Protein AF-A0A1G3Q7P4-F1 (afdb_monomer_lite)

pLDDT: mean 76.07, std 11.75, range [39.09, 89.25]

Foldseek 3Di:
DDDDDPQPAQQVVLVVLVVVLVVLVVVLVVVVVCLVVVVVVVVVVPPPDDVVVNVCSNPVVNVVSVVVNVVSARADPPPRHGQPPDPDQARPPPRHGHHDPPPPPPPD

Radius of gyration: 21.63 Å; chains: 1; bounding box: 56×27×63 Å

Structure (mmCIF, N/CA/C/O backbone):
data_AF-A0A1G3Q7P4-F1
#
_entry.id   AF-A0A1G3Q7P4-F1
#
loop_
_atom_site.group_PDB
_atom_site.id
_atom_site.type_symbol
_atom_site.label_atom_id
_atom_site.label_alt_id
_atom_site.label_comp_id
_atom_site.label_asym_id
_atom_site.label_entity_id
_atom_site.label_seq_id
_atom_site.pdbx_PDB_ins_code
_atom_site.Cartn_x
_atom_site.Cartn_y
_atom_site.Cartn_z
_atom_site.occupancy
_atom_site.B_iso_or_equiv
_atom_site.auth_seq_id
_atom_site.auth_comp_id
_atom_site.auth_asym_id
_atom_site.auth_atom_id
_atom_site.pdbx_PDB_model_num
ATOM 1 N N . MET A 1 1 ? 16.869 -17.241 -34.288 1.00 46.16 1 MET A N 1
ATOM 2 C CA . MET A 1 1 ? 16.566 -16.694 -32.949 1.00 46.16 1 MET A CA 1
ATOM 3 C C . MET A 1 1 ? 17.280 -15.359 -32.829 1.00 46.16 1 MET A C 1
ATOM 5 O O . MET A 1 1 ? 18.463 -15.322 -32.532 1.00 46.16 1 MET A O 1
ATOM 9 N N . SER A 1 2 ? 16.601 -14.283 -33.212 1.00 39.09 2 SER A N 1
ATOM 10 C CA . SER A 1 2 ? 17.118 -12.915 -33.166 1.00 39.09 2 SER A CA 1
ATOM 11 C C . SER A 1 2 ? 16.870 -12.335 -31.775 1.00 39.09 2 SER A C 1
ATOM 13 O O . SER A 1 2 ? 15.718 -12.233 -31.354 1.00 39.09 2 SER A O 1
ATOM 15 N N . TYR A 1 3 ? 17.942 -11.992 -31.063 1.00 46.56 3 TYR A N 1
ATOM 16 C CA . TYR A 1 3 ? 17.854 -11.229 -29.819 1.00 46.56 3 TYR A CA 1
ATOM 17 C C . TYR A 1 3 ? 17.334 -9.809 -30.111 1.00 46.56 3 TYR A C 1
ATOM 19 O O . TYR A 1 3 ? 17.586 -9.281 -31.198 1.00 46.56 3 TYR A O 1
ATOM 27 N N . PRO A 1 4 ? 16.541 -9.230 -29.196 1.00 48.16 4 PRO A N 1
ATOM 28 C CA . PRO A 1 4 ? 15.579 -8.186 -29.521 1.00 48.16 4 PRO A CA 1
ATOM 29 C C . PRO A 1 4 ? 16.215 -6.806 -29.694 1.00 48.16 4 PRO A C 1
ATOM 31 O O . PRO A 1 4 ? 17.230 -6.473 -29.084 1.00 48.16 4 PRO A O 1
ATOM 34 N N . ALA A 1 5 ? 15.550 -5.999 -30.522 1.00 47.31 5 ALA A N 1
ATOM 35 C CA . ALA A 1 5 ? 15.736 -4.560 -30.628 1.00 47.31 5 ALA A CA 1
ATOM 36 C C . ALA A 1 5 ? 15.743 -3.906 -29.237 1.00 47.31 5 ALA A C 1
ATOM 38 O O . ALA A 1 5 ? 14.946 -4.303 -28.388 1.00 47.31 5 ALA A O 1
ATOM 39 N N . GLN A 1 6 ? 16.646 -2.935 -29.044 1.00 50.31 6 GLN A N 1
ATOM 40 C CA . GLN A 1 6 ? 16.784 -2.045 -27.880 1.00 50.31 6 GLN A CA 1
ATOM 41 C C . GLN A 1 6 ? 15.557 -2.069 -26.959 1.00 50.31 6 GLN A C 1
ATOM 43 O O . GLN A 1 6 ? 14.546 -1.413 -27.207 1.00 50.31 6 GLN A O 1
ATOM 48 N N . GLN A 1 7 ? 15.632 -2.893 -25.917 1.00 60.88 7 GLN A N 1
ATOM 49 C CA . GLN A 1 7 ? 14.551 -3.047 -24.958 1.00 60.88 7 GLN A CA 1
ATOM 50 C C . GLN A 1 7 ? 14.591 -1.803 -24.066 1.00 60.88 7 GLN A C 1
ATOM 52 O O . GLN A 1 7 ? 15.437 -1.706 -23.184 1.00 60.88 7 GLN A O 1
ATOM 57 N N . ASN A 1 8 ? 13.747 -0.811 -24.362 1.00 68.88 8 ASN A N 1
ATOM 58 C CA . ASN A 1 8 ? 13.613 0.399 -23.550 1.00 68.88 8 ASN A CA 1
ATOM 59 C C . ASN A 1 8 ? 13.396 -0.003 -22.079 1.00 68.88 8 ASN A C 1
ATOM 61 O O . ASN A 1 8 ? 12.427 -0.704 -21.767 1.00 68.88 8 ASN A O 1
ATOM 65 N N . ASP A 1 9 ? 14.325 0.389 -21.204 1.00 74.56 9 ASP A N 1
ATOM 66 C CA . ASP A 1 9 ? 14.284 0.072 -19.776 1.00 74.56 9 ASP A CA 1
ATOM 67 C C . ASP A 1 9 ? 13.395 1.090 -19.054 1.00 74.56 9 ASP A C 1
ATOM 69 O O . ASP A 1 9 ? 13.736 2.267 -18.949 1.00 74.56 9 ASP A O 1
ATOM 73 N N . PHE A 1 10 ? 12.236 0.636 -18.569 1.00 80.38 10 PHE A N 1
ATOM 74 C CA . PHE A 1 10 ? 11.292 1.452 -17.798 1.00 80.38 10 PHE A CA 1
ATOM 75 C C . PHE A 1 10 ? 11.337 1.130 -16.298 1.00 80.38 10 PHE A C 1
ATOM 77 O O . PHE A 1 10 ? 10.379 1.403 -15.564 1.00 80.38 10 PHE A O 1
ATOM 84 N N . SER A 1 11 ? 12.424 0.515 -15.820 1.00 79.81 11 SER A N 1
ATOM 85 C CA . SER A 1 11 ? 12.542 0.105 -14.422 1.00 79.81 11 SER A CA 1
ATOM 86 C C . SER A 1 11 ? 12.391 1.258 -13.441 1.00 79.81 11 SER A C 1
ATOM 88 O O . SER A 1 11 ? 11.773 1.085 -12.393 1.00 79.81 11 SER A O 1
ATOM 90 N N . ASP A 1 12 ? 12.951 2.421 -13.772 1.00 81.12 12 ASP A N 1
ATOM 91 C CA . ASP A 1 12 ? 13.051 3.545 -12.841 1.00 81.12 12 ASP A CA 1
ATOM 92 C C . ASP A 1 12 ? 11.679 4.202 -12.626 1.00 81.12 12 ASP A C 1
ATOM 94 O O . ASP A 1 12 ? 11.278 4.452 -11.487 1.00 81.12 12 ASP A O 1
ATOM 98 N N . GLU A 1 13 ? 10.896 4.361 -13.698 1.00 82.12 13 GLU A N 1
ATOM 99 C CA . GLU A 1 13 ? 9.514 4.851 -13.628 1.00 82.12 13 GLU A CA 1
ATOM 100 C C . GLU A 1 13 ? 8.609 3.888 -12.848 1.00 82.12 13 GLU A C 1
ATOM 102 O O . GLU A 1 13 ? 7.779 4.306 -12.033 1.00 82.12 13 GLU A O 1
ATOM 107 N N . PHE A 1 14 ? 8.773 2.580 -13.065 1.00 80.44 14 PHE A N 1
ATOM 108 C CA . PHE A 1 14 ? 8.005 1.569 -12.344 1.00 80.44 14 PHE A CA 1
ATOM 109 C C . PHE A 1 14 ? 8.394 1.504 -10.858 1.00 80.44 14 PHE A C 1
ATOM 111 O O . PHE A 1 14 ? 7.523 1.380 -9.993 1.00 80.44 14 PHE A O 1
ATOM 118 N N . GLU A 1 15 ? 9.681 1.641 -10.528 1.00 81.25 15 GLU A N 1
ATOM 119 C CA . GLU A 1 15 ? 10.156 1.701 -9.143 1.00 81.25 15 GLU A CA 1
ATOM 120 C C . GLU A 1 15 ? 9.602 2.931 -8.413 1.00 81.25 15 GLU A C 1
ATOM 122 O O . GLU A 1 15 ? 9.207 2.843 -7.244 1.00 81.25 15 GLU A O 1
ATOM 127 N N . GLU A 1 16 ? 9.499 4.068 -9.100 1.00 82.56 16 GLU A N 1
ATOM 128 C CA . GLU A 1 16 ? 8.907 5.274 -8.535 1.00 82.56 16 GLU A CA 1
ATOM 129 C C . GLU A 1 16 ? 7.413 5.085 -8.221 1.00 82.56 16 GLU A C 1
ATOM 131 O O . GLU A 1 16 ? 6.952 5.436 -7.125 1.00 82.56 16 GLU A O 1
ATOM 136 N N . GLN A 1 17 ? 6.659 4.452 -9.128 1.00 79.38 17 GLN A N 1
ATOM 137 C CA . GLN A 1 17 ? 5.267 4.069 -8.869 1.00 79.38 17 GLN A CA 1
ATOM 138 C C . GLN A 1 17 ? 5.158 3.135 -7.656 1.00 79.38 17 GLN A C 1
ATOM 140 O O . GLN A 1 17 ? 4.294 3.330 -6.793 1.00 79.38 17 GLN A O 1
ATOM 145 N N . LEU A 1 18 ? 6.064 2.161 -7.544 1.00 79.81 18 LEU A N 1
ATOM 146 C CA . LEU A 1 18 ? 6.087 1.195 -6.449 1.00 79.81 18 LEU A CA 1
ATOM 147 C C . LEU A 1 18 ? 6.392 1.865 -5.098 1.00 79.81 18 LEU A C 1
ATOM 149 O O . LEU A 1 18 ? 5.717 1.586 -4.103 1.00 79.81 18 LEU A O 1
ATOM 153 N N . LYS A 1 19 ? 7.341 2.810 -5.058 1.00 82.38 19 LYS A N 1
ATOM 154 C CA . LYS A 1 19 ? 7.643 3.623 -3.865 1.00 82.38 19 LYS A CA 1
ATOM 155 C C . LYS A 1 19 ? 6.430 4.437 -3.419 1.00 82.38 19 LYS A C 1
ATOM 157 O O . LYS A 1 19 ? 6.110 4.448 -2.228 1.00 82.38 19 LYS A O 1
ATOM 162 N N . ARG A 1 20 ? 5.720 5.085 -4.351 1.00 81.31 20 ARG A N 1
ATOM 163 C CA . ARG A 1 20 ? 4.482 5.825 -4.036 1.00 81.31 20 ARG A CA 1
ATOM 164 C C . ARG A 1 20 ? 3.406 4.892 -3.480 1.00 81.31 20 ARG A C 1
ATOM 166 O O . ARG A 1 20 ? 2.744 5.245 -2.508 1.00 81.31 20 ARG A O 1
ATOM 173 N N . PHE A 1 21 ? 3.259 3.698 -4.049 1.00 81.12 21 PHE A N 1
ATOM 174 C CA . PHE A 1 21 ? 2.289 2.714 -3.573 1.00 81.12 21 PHE A CA 1
ATOM 175 C C . PHE A 1 21 ? 2.618 2.196 -2.165 1.00 81.12 21 PHE A C 1
ATOM 177 O O . PHE A 1 21 ? 1.728 2.107 -1.319 1.00 81.12 21 PHE A O 1
ATOM 184 N N . ASN A 1 22 ? 3.894 1.944 -1.865 1.00 81.50 22 ASN A N 1
ATOM 185 C CA . ASN A 1 22 ? 4.326 1.543 -0.525 1.00 81.50 22 ASN A CA 1
ATOM 186 C C . ASN A 1 22 ? 4.085 2.638 0.523 1.00 81.50 22 ASN A C 1
ATOM 188 O O . ASN A 1 22 ? 3.612 2.327 1.614 1.00 81.50 22 ASN A O 1
ATOM 192 N N . LYS A 1 23 ? 4.321 3.916 0.194 1.00 84.00 23 LYS A N 1
ATOM 193 C CA . LYS A 1 23 ? 3.977 5.035 1.095 1.00 84.00 23 LYS A CA 1
ATOM 194 C C . LYS A 1 23 ? 2.484 5.055 1.432 1.00 84.00 23 LYS A C 1
ATOM 196 O O . LYS A 1 23 ? 2.120 5.255 2.586 1.00 84.00 23 LYS A O 1
ATOM 201 N N . ILE A 1 24 ? 1.629 4.795 0.443 1.00 84.88 24 ILE A N 1
ATOM 202 C CA . ILE A 1 24 ? 0.173 4.734 0.640 1.00 84.88 24 ILE A CA 1
ATOM 203 C C . ILE A 1 24 ? -0.209 3.545 1.522 1.00 84.88 24 ILE A C 1
ATOM 20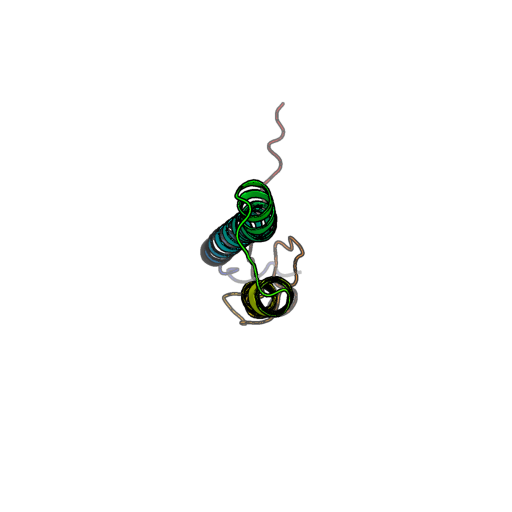5 O O . ILE A 1 24 ? -1.012 3.709 2.433 1.00 84.88 24 ILE A O 1
ATOM 209 N N . LYS A 1 25 ? 0.398 2.371 1.317 1.00 81.56 25 LYS A N 1
ATOM 210 C CA . LYS A 1 25 ? 0.185 1.210 2.195 1.00 81.56 25 LYS A CA 1
ATOM 211 C C . LYS A 1 25 ? 0.543 1.508 3.650 1.00 81.56 25 LYS A C 1
ATOM 213 O O . LYS A 1 25 ? -0.241 1.178 4.532 1.00 81.56 25 LYS A O 1
ATOM 218 N N . ILE A 1 26 ? 1.690 2.146 3.895 1.00 86.50 26 ILE A N 1
ATOM 219 C CA . ILE A 1 26 ? 2.118 2.529 5.250 1.00 86.50 26 ILE A CA 1
ATOM 220 C C . ILE A 1 26 ? 1.120 3.513 5.863 1.00 86.50 26 ILE A C 1
ATOM 222 O O . ILE A 1 26 ? 0.692 3.317 6.997 1.00 86.50 26 ILE A O 1
ATOM 226 N N . PHE A 1 27 ? 0.701 4.529 5.104 1.00 86.75 27 PHE A N 1
ATOM 227 C CA . PHE A 1 27 ? -0.298 5.490 5.567 1.00 86.75 27 PHE A CA 1
ATOM 228 C C . PHE A 1 27 ? -1.605 4.798 5.972 1.00 86.75 27 PHE A C 1
ATOM 230 O O . PHE A 1 27 ? -2.156 5.091 7.026 1.00 86.75 27 PHE A O 1
ATOM 237 N N . ILE A 1 28 ? -2.066 3.831 5.178 1.00 85.19 28 ILE A N 1
ATOM 238 C CA . ILE A 1 28 ? -3.291 3.077 5.468 1.00 85.19 28 ILE A CA 1
ATOM 239 C C . ILE A 1 28 ? -3.125 2.169 6.688 1.00 85.19 28 ILE A C 1
ATOM 241 O O . ILE A 1 28 ? -4.055 2.058 7.480 1.00 85.19 28 ILE A O 1
ATOM 245 N N . ALA A 1 29 ? -1.954 1.560 6.881 1.00 86.62 29 ALA A N 1
ATOM 246 C CA . ALA A 1 29 ? -1.677 0.769 8.078 1.00 86.62 29 ALA A CA 1
ATOM 247 C C . ALA A 1 29 ? -1.746 1.626 9.354 1.00 86.62 29 ALA A C 1
ATOM 249 O O . ALA A 1 29 ? -2.430 1.251 10.301 1.00 86.62 29 ALA A O 1
ATOM 250 N N . ILE A 1 30 ? -1.112 2.806 9.353 1.00 89.25 30 ILE A N 1
ATOM 251 C CA . ILE A 1 30 ? -1.183 3.767 10.470 1.00 89.25 30 ILE A CA 1
ATOM 252 C C . ILE A 1 30 ? -2.631 4.203 10.712 1.00 89.25 30 ILE A C 1
ATOM 254 O O . ILE A 1 30 ? -3.092 4.282 11.847 1.00 89.25 30 ILE A O 1
ATOM 258 N N . TRP A 1 31 ? -3.361 4.460 9.634 1.00 86.25 31 TRP A N 1
ATOM 259 C CA . TRP A 1 31 ? -4.744 4.899 9.693 1.00 86.25 31 TRP A CA 1
ATOM 260 C C . TRP A 1 31 ? -5.678 3.827 10.286 1.00 86.25 31 TRP A C 1
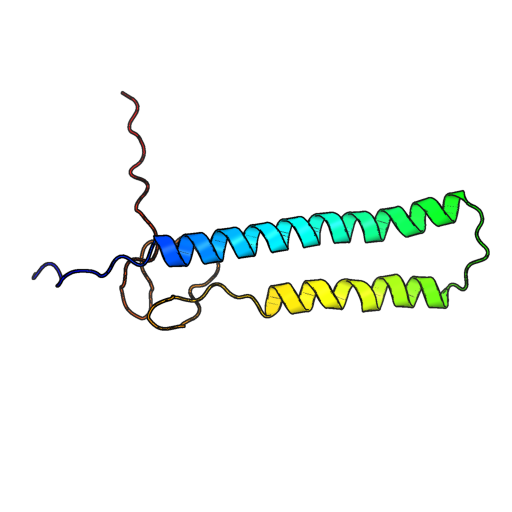ATOM 262 O O . TRP A 1 31 ? -6.553 4.155 11.083 1.00 86.25 31 TRP A O 1
ATOM 272 N N . LEU A 1 32 ? -5.463 2.543 9.970 1.00 84.62 32 LEU A N 1
ATOM 273 C CA . LEU A 1 32 ? -6.208 1.428 10.571 1.00 84.62 32 LEU A CA 1
ATOM 274 C C . LEU A 1 32 ? -5.936 1.291 12.072 1.00 84.62 32 LEU A C 1
ATOM 276 O O . LEU A 1 32 ? -6.864 1.019 12.828 1.00 84.62 32 LEU A O 1
ATOM 280 N N . ILE A 1 33 ? -4.690 1.510 12.502 1.00 87.81 33 ILE A N 1
ATOM 281 C CA . ILE A 1 33 ? -4.326 1.514 13.926 1.00 87.81 33 ILE A CA 1
ATOM 282 C C . ILE A 1 33 ? -5.065 2.646 14.648 1.00 87.81 33 ILE A C 1
ATOM 284 O O . ILE A 1 33 ? -5.748 2.401 15.638 1.00 87.81 33 ILE A O 1
ATOM 288 N N . ALA A 1 34 ? -5.030 3.864 14.095 1.00 86.19 34 ALA A N 1
ATOM 289 C CA . ALA A 1 34 ? -5.739 5.009 14.667 1.00 86.19 34 ALA A CA 1
ATOM 290 C C . ALA A 1 34 ? -7.255 4.770 14.781 1.00 86.19 34 ALA A C 1
ATOM 292 O O . ALA A 1 34 ? -7.880 5.203 15.748 1.00 86.19 34 ALA A O 1
ATOM 293 N N . LEU A 1 35 ? -7.847 4.054 1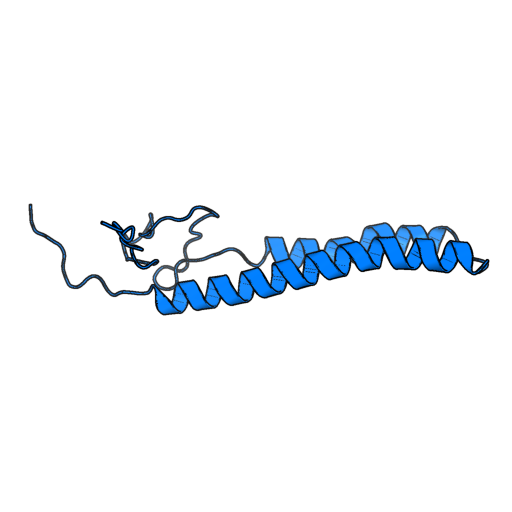3.820 1.00 85.38 35 LEU A N 1
ATOM 294 C CA . LEU A 1 35 ? -9.272 3.728 13.837 1.00 85.38 35 LEU A CA 1
ATOM 295 C C . LEU A 1 35 ? -9.661 2.800 15.004 1.00 85.38 35 LEU A C 1
ATOM 297 O O . LEU A 1 35 ? -10.803 2.853 15.453 1.00 85.38 35 LEU A O 1
ATOM 301 N N . ILE A 1 36 ? -8.727 1.997 15.518 1.00 85.00 36 ILE A N 1
ATOM 302 C CA . ILE A 1 36 ? -8.922 1.147 16.703 1.00 85.00 36 ILE A CA 1
ATOM 303 C C . ILE A 1 36 ? -8.589 1.924 17.984 1.00 85.00 36 ILE A C 1
ATOM 305 O O . ILE A 1 36 ? -9.359 1.885 18.945 1.00 85.00 36 ILE A O 1
ATOM 309 N N . ASP A 1 37 ? -7.484 2.670 17.992 1.00 85.69 37 ASP A N 1
ATOM 310 C CA . ASP A 1 37 ? -6.993 3.352 19.193 1.00 85.69 37 ASP A CA 1
ATOM 311 C C . ASP A 1 37 ? -7.908 4.497 19.649 1.00 85.69 37 ASP A C 1
ATOM 313 O O . ASP A 1 37 ? -8.144 4.655 20.846 1.00 85.69 37 ASP A O 1
ATOM 317 N N . ILE A 1 38 ? -8.472 5.282 18.723 1.00 84.12 38 ILE A N 1
ATOM 318 C CA . ILE A 1 38 ? -9.377 6.401 19.047 1.00 84.12 38 ILE A CA 1
ATOM 319 C C . ILE A 1 38 ? -10.591 5.944 19.884 1.00 84.12 38 ILE A C 1
ATOM 321 O O . ILE A 1 38 ? -10.836 6.519 20.947 1.00 84.12 38 ILE A O 1
ATOM 325 N N . PRO A 1 39 ? -11.377 4.938 19.463 1.00 80.12 39 PRO A N 1
ATOM 326 C CA . PRO A 1 39 ? -12.534 4.490 20.231 1.00 80.12 39 PRO A CA 1
ATOM 327 C C . PRO A 1 39 ? -12.153 3.855 21.569 1.00 80.12 39 PRO A C 1
ATOM 329 O O . PRO A 1 39 ? -12.877 4.084 22.538 1.00 80.12 39 PRO A O 1
ATOM 332 N N . VAL A 1 40 ? -11.017 3.152 21.650 1.00 84.50 40 VAL A N 1
ATOM 333 C CA . VAL A 1 40 ? -10.472 2.639 22.919 1.00 84.50 40 VAL A CA 1
ATOM 334 C C . VAL A 1 40 ? -10.146 3.793 23.868 1.00 84.50 40 VAL A C 1
ATOM 336 O O . VAL A 1 40 ? -10.607 3.801 25.006 1.00 84.50 40 VAL A O 1
ATOM 339 N N . LEU A 1 41 ? -9.426 4.814 23.397 1.00 86.19 41 LEU A N 1
ATOM 340 C CA . LEU A 1 41 ? -9.062 5.978 24.205 1.00 86.19 41 LEU A CA 1
ATOM 341 C C . LEU A 1 41 ? -10.299 6.725 24.710 1.00 86.19 41 LEU A C 1
ATOM 343 O O . LEU A 1 41 ? -10.381 7.111 25.870 1.00 86.19 41 LEU A O 1
ATOM 347 N N . MET A 1 42 ? -11.292 6.900 23.842 1.00 83.19 42 MET A N 1
ATOM 348 C CA . MET A 1 42 ? -12.527 7.565 24.225 1.00 83.19 42 MET A CA 1
ATOM 349 C C . MET A 1 42 ? -13.403 6.725 25.172 1.00 83.19 42 MET A C 1
ATOM 351 O O . MET A 1 42 ? -14.185 7.316 25.908 1.00 83.19 42 MET A O 1
ATOM 355 N N . TYR A 1 43 ? -13.308 5.388 25.143 1.00 81.94 43 TYR A N 1
ATOM 356 C CA . TYR A 1 43 ? -13.949 4.519 26.138 1.00 81.94 43 TYR A CA 1
ATOM 357 C C . TYR A 1 43 ? -13.338 4.741 27.527 1.00 81.94 43 TYR A C 1
ATOM 359 O O . TYR A 1 43 ? -14.066 4.885 28.499 1.00 81.94 43 TYR A O 1
ATOM 367 N N . PHE A 1 44 ? -12.010 4.872 27.616 1.00 84.56 44 PHE A N 1
ATOM 368 C CA . PH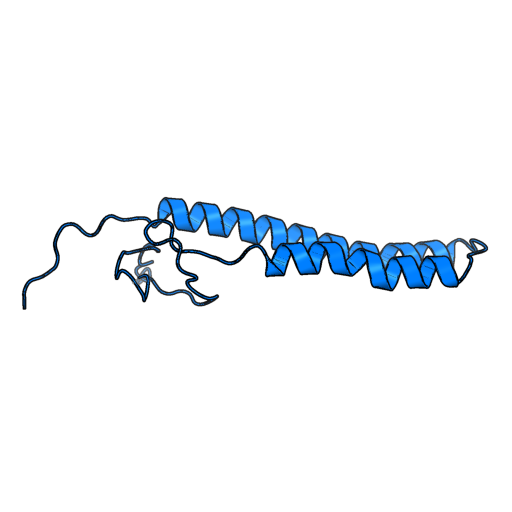E A 1 44 ? -11.326 5.180 28.879 1.00 84.56 44 PHE A CA 1
ATOM 369 C C . PHE A 1 44 ? -11.629 6.578 29.440 1.00 84.56 44 PHE A C 1
ATOM 371 O O . PHE A 1 44 ? -11.442 6.799 30.632 1.00 84.56 44 PHE A O 1
ATOM 378 N N . LEU A 1 45 ? -12.062 7.521 28.600 1.00 85.38 45 LEU A N 1
ATOM 379 C CA . LEU A 1 45 ? -12.346 8.906 28.992 1.00 85.38 45 LEU A CA 1
ATOM 380 C C . LEU A 1 45 ? -13.816 9.157 29.376 1.00 85.38 45 LEU A C 1
ATOM 382 O O . LEU A 1 45 ? -14.176 10.313 29.577 1.00 85.38 45 LEU A O 1
ATOM 386 N N . ASP A 1 46 ? -14.651 8.113 29.451 1.00 76.19 46 ASP A N 1
ATOM 387 C CA . ASP A 1 46 ? -16.075 8.195 29.836 1.00 76.19 46 ASP A CA 1
ATOM 388 C C . ASP A 1 46 ? -16.873 9.251 29.043 1.00 76.19 46 ASP A C 1
ATOM 390 O O . ASP A 1 46 ? -17.777 9.928 29.534 1.00 76.19 46 ASP A O 1
ATOM 394 N N . PHE A 1 47 ? -16.528 9.415 27.764 1.00 74.19 47 PHE A N 1
ATOM 395 C CA . PHE A 1 47 ? -17.267 10.302 26.876 1.00 74.19 47 PHE A CA 1
ATOM 396 C C . PHE A 1 47 ? -18.652 9.706 26.597 1.00 74.19 47 PHE A C 1
ATOM 398 O O . PHE A 1 47 ? -18.745 8.676 25.923 1.00 74.19 47 PHE A O 1
ATOM 405 N N . GLU A 1 48 ? -19.717 10.384 27.040 1.00 70.94 48 GLU A N 1
ATOM 406 C CA . GLU A 1 48 ? -21.096 10.093 26.632 1.00 70.94 48 GLU A CA 1
ATOM 407 C C . GLU A 1 48 ? -21.179 10.132 25.105 1.00 70.94 48 GLU A C 1
ATOM 409 O O . GLU A 1 48 ? -21.147 11.191 24.471 1.00 70.94 48 GLU A O 1
ATOM 414 N N . LYS A 1 49 ? -21.216 8.952 24.489 1.00 66.88 49 LYS A N 1
ATOM 415 C CA . LYS A 1 49 ? -21.177 8.829 23.040 1.00 66.88 49 LYS A CA 1
ATOM 416 C C . LYS A 1 49 ? -22.425 8.182 22.503 1.00 66.88 49 LYS A C 1
ATOM 418 O O . LYS A 1 49 ? -22.841 7.111 22.920 1.00 66.88 49 LYS A O 1
ATOM 423 N N . ASN A 1 50 ? -22.957 8.845 21.487 1.00 77.69 50 ASN A N 1
ATOM 424 C CA . ASN A 1 50 ? -24.051 8.352 20.683 1.00 77.69 50 ASN A CA 1
ATOM 425 C C . ASN A 1 50 ? -23.547 7.139 19.881 1.00 77.69 50 ASN A C 1
ATOM 427 O O . ASN A 1 50 ? -22.681 7.290 19.015 1.00 77.69 50 ASN A O 1
ATOM 431 N N . GLU A 1 51 ? -24.052 5.940 20.174 1.00 74.62 51 GLU A N 1
ATOM 432 C CA . GLU A 1 51 ? -23.601 4.674 19.565 1.00 74.62 51 GLU A CA 1
ATOM 433 C C . GLU A 1 51 ? -23.638 4.717 18.027 1.00 74.62 51 GLU A C 1
ATOM 435 O O . GLU A 1 51 ? -22.767 4.174 17.345 1.00 74.62 51 GLU A O 1
ATOM 440 N N . ILE A 1 52 ? -24.587 5.476 17.473 1.00 77.75 52 ILE A N 1
ATOM 441 C CA . ILE A 1 52 ? -24.745 5.714 16.034 1.00 77.75 52 ILE A CA 1
ATOM 442 C C . ILE A 1 52 ? -23.502 6.389 15.430 1.00 77.75 52 ILE A C 1
ATOM 444 O O . ILE A 1 52 ? -23.077 6.030 14.331 1.00 77.75 52 ILE A O 1
ATOM 448 N N . PHE A 1 53 ? -22.881 7.336 16.141 1.00 79.38 53 PHE A N 1
ATOM 449 C CA . PHE A 1 53 ? -21.683 8.032 15.661 1.00 79.38 53 PHE A CA 1
ATOM 450 C C . PHE A 1 53 ? -20.479 7.089 15.582 1.00 79.38 53 PHE A C 1
ATOM 452 O O . PHE A 1 53 ? -19.716 7.145 14.620 1.00 79.38 53 PHE A O 1
ATOM 459 N N . LEU A 1 54 ? -20.338 6.178 16.552 1.00 77.81 54 LEU A N 1
ATOM 460 C CA . LEU A 1 54 ? -19.294 5.152 16.536 1.00 77.81 54 LEU A CA 1
ATOM 461 C C . LEU A 1 54 ? -19.479 4.182 15.366 1.00 77.81 54 LEU A C 1
ATOM 463 O O . LEU A 1 54 ? -18.511 3.896 14.669 1.00 77.81 54 LEU A O 1
ATOM 467 N N . ILE A 1 55 ? -20.709 3.737 15.097 1.00 78.62 55 ILE A N 1
ATOM 468 C CA . ILE A 1 55 ? -21.004 2.848 13.962 1.00 78.62 55 ILE A CA 1
ATOM 469 C C . ILE A 1 55 ? -20.680 3.538 12.631 1.00 78.62 55 ILE A C 1
ATOM 471 O O . ILE A 1 55 ? -20.003 2.960 11.782 1.00 78.62 55 ILE A O 1
ATOM 475 N N . VAL A 1 56 ? -21.103 4.793 12.452 1.00 79.19 56 VAL A N 1
ATOM 476 C CA . VAL A 1 56 ? -20.777 5.585 11.254 1.00 79.19 56 VAL A CA 1
ATOM 477 C C . VAL A 1 56 ? -19.263 5.731 11.090 1.00 79.19 56 VAL A C 1
ATOM 479 O O . VAL A 1 56 ? -18.742 5.527 9.990 1.00 79.19 56 VAL A O 1
ATOM 482 N N . LEU A 1 57 ? -18.548 6.015 12.180 1.00 81.00 57 LEU A N 1
ATOM 483 C CA . LEU A 1 57 ? -17.095 6.147 12.175 1.00 81.00 57 LEU A CA 1
ATOM 484 C C . LEU A 1 57 ? -16.402 4.819 11.840 1.00 81.00 57 LEU A C 1
ATOM 486 O O . LEU A 1 57 ? -15.442 4.813 11.085 1.00 81.00 57 LEU A O 1
ATOM 490 N N . PHE A 1 58 ? -16.903 3.680 12.308 1.00 79.31 58 PHE A N 1
ATOM 491 C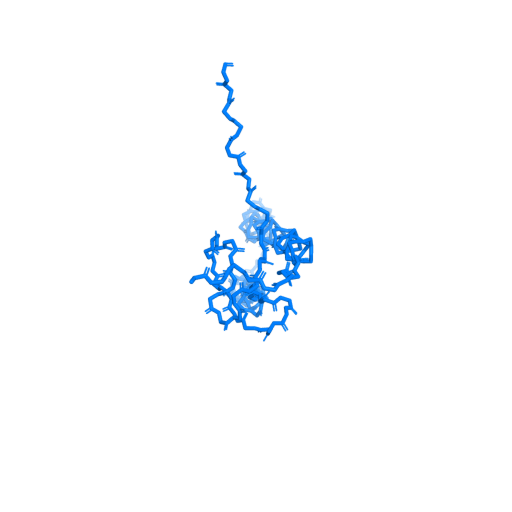 CA . PHE A 1 58 ? -16.306 2.376 12.007 1.00 79.31 58 PHE A CA 1
ATOM 492 C C . PHE A 1 58 ? -16.666 1.809 10.636 1.00 79.31 58 PHE A C 1
ATOM 494 O O . PHE A 1 58 ? -15.913 0.995 10.114 1.00 79.31 58 PHE A O 1
ATOM 501 N N . VAL A 1 59 ? -17.797 2.197 10.046 1.00 80.12 59 VAL A N 1
ATOM 502 C CA . VAL A 1 59 ? -18.247 1.638 8.762 1.00 80.12 59 VAL A CA 1
ATOM 503 C C . VAL A 1 59 ? -17.839 2.525 7.594 1.00 80.12 59 VAL A C 1
ATOM 505 O O . VAL A 1 59 ? -17.294 2.027 6.616 1.00 80.12 59 VAL A O 1
ATOM 508 N N . ILE A 1 60 ? -18.069 3.838 7.676 1.00 80.75 60 ILE A N 1
ATOM 509 C CA . ILE A 1 60 ? -17.873 4.741 6.530 1.00 80.75 60 ILE A CA 1
ATOM 510 C C . ILE A 1 60 ? -16.406 5.133 6.369 1.00 80.75 60 ILE A C 1
ATOM 512 O O . ILE A 1 60 ? -15.873 5.158 5.259 1.00 80.75 60 ILE A O 1
ATOM 516 N N . VAL A 1 61 ? -15.732 5.417 7.478 1.00 82.69 61 VAL A N 1
ATOM 517 C CA . VAL A 1 61 ? -14.362 5.932 7.482 1.00 82.69 61 VAL A CA 1
ATOM 518 C C . VAL A 1 61 ? -13.391 4.925 6.835 1.00 82.69 61 VAL A C 1
ATOM 520 O O . VAL A 1 61 ? -12.601 5.371 6.000 1.00 82.69 61 VAL A O 1
ATOM 523 N N . PRO A 1 62 ? -13.447 3.588 7.073 1.00 81.88 62 PRO A N 1
ATOM 524 C CA . PRO A 1 62 ? -12.506 2.651 6.440 1.00 81.88 62 PRO A CA 1
ATOM 525 C C . PRO A 1 62 ? -12.762 2.395 4.959 1.00 81.88 62 PRO A C 1
ATOM 527 O O . PRO A 1 62 ? -11.864 1.907 4.271 1.00 81.88 62 PRO A O 1
ATOM 530 N N . ILE A 1 63 ? -13.927 2.769 4.426 1.00 84.19 63 ILE A N 1
ATOM 531 C CA . ILE A 1 63 ? -14.215 2.623 2.994 1.00 84.19 63 ILE A CA 1
ATOM 532 C C . ILE A 1 63 ? -13.284 3.517 2.166 1.00 84.19 63 ILE A C 1
ATOM 534 O O . ILE A 1 63 ? -12.793 3.093 1.121 1.00 84.19 63 ILE A O 1
ATOM 538 N N . VAL A 1 64 ? -12.971 4.725 2.644 1.00 81.75 64 VAL A N 1
ATOM 539 C CA . VAL A 1 64 ? -12.137 5.700 1.921 1.00 81.75 64 VAL A CA 1
ATOM 540 C C . VAL A 1 64 ? -10.737 5.157 1.577 1.00 81.75 64 VAL A C 1
ATOM 542 O O . VAL A 1 64 ? -10.390 5.134 0.390 1.00 81.75 64 VAL A O 1
ATOM 545 N N . PRO A 1 65 ? -9.915 4.675 2.533 1.00 80.88 65 PRO A N 1
ATOM 546 C CA . PRO A 1 65 ? -8.611 4.097 2.205 1.00 80.88 65 PRO A CA 1
ATOM 547 C C . PRO A 1 65 ? -8.725 2.818 1.366 1.00 80.88 65 PRO A C 1
ATOM 549 O O . PRO A 1 65 ? -7.868 2.570 0.513 1.00 80.88 65 PRO A O 1
ATOM 552 N N . PHE A 1 66 ? -9.795 2.036 1.544 1.00 81.69 66 PHE A N 1
ATOM 553 C CA . PHE A 1 66 ? -10.041 0.830 0.753 1.00 81.69 66 PHE A CA 1
ATOM 554 C C . PHE A 1 66 ? -10.256 1.154 -0.731 1.00 81.69 66 PHE A C 1
ATOM 556 O O . PHE A 1 66 ? -9.633 0.543 -1.602 1.00 81.69 66 PHE A O 1
ATOM 563 N N . VAL A 1 67 ? -11.070 2.170 -1.029 1.00 81.69 67 VAL A N 1
ATOM 564 C CA . VAL A 1 67 ? -11.310 2.645 -2.401 1.00 81.69 67 VAL A CA 1
ATOM 565 C C . VAL A 1 67 ? -10.015 3.163 -3.032 1.00 81.69 67 VAL A C 1
ATOM 567 O O . VAL A 1 67 ? -9.719 2.840 -4.184 1.00 81.69 67 VAL A O 1
ATOM 570 N N . ILE A 1 68 ? -9.195 3.906 -2.281 1.00 80.69 68 ILE A N 1
ATOM 571 C CA . ILE A 1 68 ? -7.908 4.423 -2.774 1.00 80.69 68 ILE A CA 1
ATOM 572 C C . ILE A 1 68 ? -6.950 3.278 -3.142 1.00 80.69 68 ILE A C 1
ATOM 574 O O . ILE A 1 68 ? -6.298 3.345 -4.190 1.00 80.69 68 ILE A O 1
ATOM 578 N N . LEU A 1 69 ? -6.885 2.215 -2.332 1.00 77.56 69 LEU A N 1
ATOM 579 C CA . LEU A 1 69 ? -6.087 1.021 -2.644 1.00 77.56 69 LEU A CA 1
ATOM 580 C C . LEU A 1 69 ? -6.588 0.296 -3.891 1.00 77.56 69 LEU A C 1
ATOM 582 O O . LEU A 1 69 ? -5.778 -0.113 -4.721 1.00 77.56 69 LEU A O 1
ATOM 586 N N . PHE A 1 70 ? -7.906 0.159 -4.042 1.00 73.06 70 PHE A N 1
ATOM 587 C CA . PHE A 1 70 ? -8.502 -0.519 -5.194 1.00 73.06 70 PHE A CA 1
ATOM 588 C C . PHE A 1 70 ? -8.310 0.247 -6.507 1.00 73.06 70 PHE A C 1
ATOM 590 O O . PHE A 1 70 ? -8.125 -0.369 -7.562 1.00 73.06 70 PHE A O 1
ATOM 597 N N . MET A 1 71 ? -8.326 1.579 -6.446 1.00 75.19 71 MET A N 1
ATOM 598 C CA . MET A 1 71 ? -8.121 2.455 -7.602 1.00 75.19 71 MET A CA 1
ATOM 599 C C . MET A 1 71 ? -6.650 2.490 -8.039 1.00 75.19 71 MET A C 1
ATOM 601 O O . MET A 1 71 ? -6.356 2.491 -9.239 1.00 75.19 71 MET A O 1
ATOM 605 N N . LYS A 1 72 ? -5.705 2.480 -7.090 1.00 72.31 72 LYS A N 1
ATOM 606 C CA . LYS A 1 72 ? -4.265 2.523 -7.384 1.00 72.31 72 LYS A CA 1
ATOM 607 C C . LYS A 1 72 ? -3.699 1.134 -7.646 1.00 72.31 72 LYS A C 1
ATOM 609 O O . LYS A 1 72 ? -3.038 0.528 -6.813 1.00 72.31 72 LYS A O 1
ATOM 614 N N . LYS A 1 73 ? -3.931 0.652 -8.861 1.00 76.56 73 LYS A N 1
ATOM 615 C CA . LYS A 1 73 ? -3.314 -0.568 -9.385 1.00 76.56 73 LYS A CA 1
ATOM 616 C C . LYS A 1 73 ? -1.967 -0.261 -10.049 1.00 76.56 73 LYS A C 1
ATOM 618 O O . LYS A 1 73 ? -1.849 0.750 -10.735 1.00 76.56 73 LYS A O 1
ATOM 623 N N . LEU A 1 74 ? -0.978 -1.145 -9.886 1.00 78.06 74 LEU A N 1
ATOM 624 C CA . LEU A 1 74 ? 0.301 -1.072 -10.605 1.00 78.06 74 LEU A CA 1
ATOM 625 C C . LEU A 1 74 ? 0.064 -1.293 -12.105 1.00 78.06 74 LEU A C 1
ATOM 627 O O . LEU A 1 74 ? -0.496 -2.317 -12.513 1.00 78.06 74 LEU A O 1
ATOM 631 N N . ARG A 1 75 ? 0.468 -0.323 -12.925 1.00 82.75 75 ARG A N 1
ATOM 632 C CA . ARG A 1 75 ? 0.308 -0.355 -14.383 1.00 82.75 75 ARG A CA 1
ATOM 633 C C . ARG A 1 75 ? 1.665 -0.256 -15.060 1.00 82.75 75 ARG A C 1
ATOM 635 O O . ARG A 1 75 ? 2.605 0.307 -14.510 1.00 82.75 75 ARG A O 1
ATOM 642 N N . CYS A 1 76 ? 1.768 -0.825 -16.253 1.00 83.12 76 CYS A N 1
ATOM 643 C CA . CYS A 1 76 ? 2.971 -0.705 -17.059 1.00 83.12 76 CYS A CA 1
ATOM 644 C C . CYS A 1 76 ? 3.099 0.749 -17.545 1.00 83.12 76 CYS A C 1
ATOM 646 O O . CYS A 1 76 ? 2.137 1.250 -18.125 1.00 83.12 76 CYS A O 1
ATOM 648 N N . PRO A 1 77 ? 4.243 1.426 -17.359 1.00 81.94 77 PRO A N 1
ATOM 649 C CA . PRO A 1 77 ? 4.421 2.806 -17.819 1.00 81.94 77 PRO A CA 1
ATOM 650 C C . PRO A 1 77 ? 4.306 2.949 -19.344 1.00 81.94 77 PRO A C 1
ATOM 652 O O . PRO A 1 77 ? 3.795 3.950 -19.829 1.00 81.94 77 PRO A O 1
ATOM 655 N N . HIS A 1 78 ? 4.691 1.915 -20.098 1.00 83.69 78 HIS A N 1
ATOM 656 C CA . HIS A 1 78 ? 4.669 1.937 -21.560 1.00 83.69 78 HIS A CA 1
ATOM 657 C C . HIS A 1 78 ? 3.275 1.681 -22.157 1.00 83.69 78 HIS A C 1
ATOM 659 O O . HIS A 1 78 ? 2.788 2.453 -22.975 1.00 83.69 78 HIS A O 1
ATOM 665 N N . CYS A 1 79 ? 2.612 0.586 -21.766 1.00 85.19 79 CYS A N 1
ATOM 666 C CA . CYS A 1 79 ? 1.324 0.183 -22.356 1.00 85.19 79 CYS A CA 1
ATOM 667 C C . CYS A 1 79 ? 0.101 0.500 -21.481 1.00 85.19 79 CYS A C 1
ATOM 669 O O . CYS A 1 79 ? -1.027 0.229 -21.884 1.00 85.19 79 CYS A O 1
ATOM 671 N N . ASN A 1 80 ? 0.301 1.040 -20.274 1.00 84.44 80 ASN A N 1
ATOM 672 C CA . ASN A 1 80 ? -0.739 1.341 -19.281 1.00 84.44 80 ASN A CA 1
ATOM 673 C C . ASN A 1 80 ? -1.612 0.134 -18.865 1.00 84.44 80 ASN A C 1
ATOM 675 O O . ASN A 1 80 ? -2.618 0.287 -18.169 1.00 84.44 80 ASN A O 1
ATOM 679 N N . THR A 1 81 ? -1.229 -1.085 -19.252 1.00 85.56 81 THR A N 1
ATOM 680 C CA . THR A 1 81 ? -1.914 -2.320 -18.866 1.00 85.56 81 THR A CA 1
ATOM 681 C C . THR A 1 81 ? -1.614 -2.666 -17.409 1.00 85.56 81 THR A C 1
ATOM 683 O O . THR A 1 81 ? -0.511 -2.436 -16.908 1.00 85.56 81 THR A O 1
ATOM 686 N N . TYR A 1 82 ? -2.599 -3.237 -16.715 1.00 83.31 82 TYR A N 1
ATOM 687 C CA . TYR A 1 82 ? -2.431 -3.746 -15.355 1.00 83.31 82 TYR A CA 1
ATOM 688 C C . TYR A 1 82 ? -1.427 -4.905 -15.325 1.00 83.31 82 TYR A C 1
ATOM 690 O O . TYR A 1 82 ? -1.586 -5.874 -16.062 1.00 83.31 82 TYR A O 1
ATOM 698 N N . VAL A 1 83 ? -0.414 -4.813 -14.459 1.00 78.44 83 VAL A N 1
ATOM 699 C CA . VAL A 1 83 ? 0.681 -5.804 -14.398 1.00 78.44 83 VAL A CA 1
ATOM 700 C C . VAL A 1 83 ? 0.500 -6.812 -13.253 1.00 78.44 83 VAL A C 1
ATOM 702 O O . VAL A 1 83 ? 1.281 -7.747 -13.102 1.00 78.44 83 VAL A O 1
ATOM 705 N N . GLY A 1 84 ? -0.557 -6.670 -12.451 1.00 72.25 84 GLY A N 1
ATOM 706 C CA . GLY A 1 84 ? -0.759 -7.517 -11.277 1.00 72.25 84 GLY A CA 1
ATOM 707 C C . GLY A 1 84 ? 0.036 -7.056 -10.054 1.00 72.25 84 GLY A C 1
ATOM 708 O O . GLY A 1 84 ? 0.652 -5.992 -10.040 1.00 72.25 84 GLY A O 1
ATOM 709 N N . ASN A 1 85 ? 0.006 -7.885 -9.008 1.00 65.44 85 ASN A N 1
ATOM 710 C CA . ASN A 1 85 ? 0.832 -7.736 -7.801 1.00 65.44 85 ASN A CA 1
ATOM 711 C C . ASN A 1 85 ? 2.157 -8.519 -7.879 1.00 65.44 85 ASN A C 1
ATOM 713 O O . ASN A 1 85 ? 2.934 -8.499 -6.926 1.00 65.44 85 ASN A O 1
ATOM 717 N N . HIS A 1 86 ? 2.404 -9.241 -8.974 1.00 58.81 86 HIS A N 1
ATOM 718 C CA . HIS A 1 86 ? 3.555 -10.130 -9.100 1.00 58.81 86 HIS A CA 1
ATOM 719 C C . HIS A 1 86 ? 4.792 -9.402 -9.636 1.00 58.81 86 HIS A C 1
ATOM 721 O O . HIS A 1 86 ? 4.713 -8.498 -10.465 1.00 58.81 86 HIS A O 1
ATOM 727 N N . THR A 1 87 ? 5.953 -9.829 -9.146 1.00 59.19 87 THR A N 1
ATOM 728 C CA . THR A 1 87 ? 7.291 -9.290 -9.417 1.00 59.19 87 THR A CA 1
ATOM 729 C C . THR A 1 87 ? 7.824 -9.713 -10.787 1.00 59.19 87 THR A C 1
ATOM 731 O O . THR A 1 87 ? 8.925 -10.253 -10.885 1.00 59.19 87 THR A O 1
ATOM 734 N N . PHE A 1 88 ? 7.048 -9.527 -11.851 1.00 69.19 88 PHE A N 1
ATOM 735 C CA . PHE A 1 88 ? 7.531 -9.829 -13.193 1.00 69.19 88 PHE A CA 1
ATOM 736 C C . PHE A 1 88 ? 8.572 -8.785 -13.619 1.00 69.19 88 PHE A C 1
ATOM 738 O O . PHE A 1 88 ? 8.350 -7.583 -13.489 1.00 69.19 88 PHE A O 1
ATOM 745 N N . TYR A 1 89 ? 9.722 -9.245 -14.120 1.00 77.00 89 TYR A N 1
ATOM 746 C CA . TYR A 1 89 ? 10.763 -8.369 -14.675 1.00 77.00 89 TYR A CA 1
ATOM 747 C C . TYR A 1 89 ? 10.317 -7.704 -15.984 1.00 77.00 89 TYR A C 1
ATOM 749 O O . TYR A 1 89 ? 10.786 -6.617 -16.319 1.00 77.00 89 TYR A O 1
ATOM 757 N N . TYR A 1 90 ? 9.364 -8.328 -16.681 1.00 81.25 90 TYR A N 1
ATOM 758 C CA . TYR A 1 90 ? 8.831 -7.894 -17.966 1.00 81.25 90 TYR A CA 1
ATOM 759 C C . TYR A 1 90 ? 7.309 -7.753 -17.920 1.00 81.25 90 TYR A C 1
ATOM 761 O O . TYR A 1 90 ? 6.621 -8.493 -17.213 1.00 81.25 90 TYR A O 1
ATOM 769 N N . CYS A 1 91 ? 6.764 -6.827 -18.705 1.00 81.94 91 CYS A N 1
ATOM 770 C CA . CYS A 1 91 ? 5.323 -6.710 -18.888 1.00 81.94 91 CYS A CA 1
ATOM 771 C C . CYS A 1 91 ? 4.792 -7.861 -19.759 1.00 81.94 91 CYS A C 1
ATOM 773 O O . CYS A 1 91 ? 5.220 -8.014 -20.899 1.00 81.94 91 CYS A O 1
ATOM 775 N N . ALA A 1 92 ? 3.796 -8.610 -19.276 1.00 81.44 92 ALA A N 1
ATOM 776 C CA . ALA A 1 92 ? 3.189 -9.717 -20.025 1.00 81.44 92 ALA A CA 1
ATOM 777 C C . ALA A 1 92 ? 2.485 -9.290 -21.331 1.00 81.44 92 ALA A C 1
ATOM 779 O O . ALA A 1 92 ? 2.293 -10.116 -22.215 1.00 81.44 92 ALA A O 1
ATOM 780 N N . HIS A 1 93 ? 2.096 -8.015 -21.456 1.00 83.81 93 HIS A N 1
ATOM 781 C CA . HIS A 1 93 ? 1.359 -7.514 -22.620 1.00 83.81 93 HIS A CA 1
ATOM 782 C C . HIS A 1 93 ? 2.266 -6.931 -23.712 1.00 83.81 93 HIS A C 1
ATOM 784 O O . HIS A 1 93 ? 1.993 -7.104 -24.894 1.00 83.81 93 HIS A O 1
ATOM 790 N N . CYS A 1 94 ? 3.320 -6.199 -23.340 1.00 84.38 94 CYS A N 1
ATOM 791 C CA . CYS A 1 94 ? 4.197 -5.521 -24.306 1.00 84.38 94 CYS A CA 1
ATOM 792 C C . CYS A 1 94 ? 5.647 -6.020 -24.297 1.00 84.38 94 CYS A C 1
ATOM 794 O O . CYS A 1 94 ? 6.443 -5.563 -25.108 1.00 84.38 94 CYS A O 1
ATOM 796 N N . GLY A 1 95 ? 6.013 -6.931 -23.391 1.00 81.12 95 GLY A N 1
ATOM 797 C CA . GLY A 1 95 ? 7.351 -7.525 -23.324 1.00 81.12 95 GLY A CA 1
ATOM 798 C C . GLY A 1 95 ? 8.467 -6.576 -22.872 1.00 81.12 95 GLY A C 1
ATOM 799 O O . GLY A 1 95 ? 9.622 -6.996 -22.808 1.00 81.12 95 GLY A O 1
ATOM 800 N N . VAL A 1 96 ? 8.161 -5.313 -22.548 1.00 84.19 96 VAL A N 1
ATOM 801 C CA . VAL A 1 96 ? 9.166 -4.347 -22.073 1.00 84.19 96 VAL A CA 1
ATOM 802 C C . VAL A 1 96 ? 9.630 -4.690 -20.663 1.00 84.19 96 VAL A C 1
ATOM 804 O O . VAL A 1 96 ? 8.853 -5.209 -19.853 1.00 84.19 96 VAL A O 1
ATOM 807 N N . GLN A 1 97 ? 10.891 -4.384 -20.368 1.00 82.75 97 GLN A N 1
ATOM 808 C CA . GLN A 1 97 ? 11.447 -4.545 -19.033 1.00 82.75 97 GLN A CA 1
ATOM 809 C C . GLN A 1 97 ? 10.916 -3.438 -18.117 1.00 82.75 97 GLN A C 1
ATOM 811 O O . GLN A 1 97 ? 10.991 -2.254 -18.432 1.00 82.75 97 GLN A O 1
ATOM 816 N N . ILE A 1 98 ? 10.345 -3.842 -16.987 1.00 80.81 98 ILE A N 1
ATOM 817 C CA . ILE A 1 98 ? 9.734 -2.952 -15.986 1.00 80.81 98 ILE A CA 1
ATOM 818 C C . ILE A 1 98 ? 10.422 -3.061 -14.622 1.00 80.81 98 ILE A C 1
ATOM 820 O O . ILE A 1 98 ? 10.084 -2.331 -13.696 1.00 80.81 98 ILE A O 1
ATOM 824 N N . ARG A 1 99 ? 11.377 -3.985 -14.458 1.00 76.62 99 ARG A N 1
ATOM 825 C CA . ARG A 1 99 ? 12.146 -4.135 -13.221 1.00 76.62 99 ARG A CA 1
ATOM 826 C C . ARG A 1 99 ? 13.574 -4.567 -13.527 1.00 76.62 99 ARG A C 1
ATOM 828 O O . ARG A 1 99 ? 13.790 -5.481 -14.326 1.00 76.62 99 ARG A O 1
ATOM 835 N N . LYS A 1 100 ? 14.543 -3.961 -12.837 1.00 73.81 100 LYS A N 1
ATOM 836 C CA . LYS A 1 100 ? 15.941 -4.401 -12.895 1.00 73.81 100 LYS A CA 1
ATOM 837 C C . LYS A 1 100 ? 16.043 -5.829 -12.367 1.00 73.81 100 LYS A C 1
ATOM 839 O O . LYS A 1 100 ? 15.493 -6.150 -11.310 1.00 73.81 100 LYS A O 1
ATOM 844 N N . MET A 1 101 ? 16.738 -6.687 -13.111 1.00 65.12 101 MET A N 1
ATOM 845 C CA . MET A 1 101 ? 17.148 -7.989 -12.600 1.00 65.12 101 MET A CA 1
ATOM 846 C C . MET A 1 101 ? 18.141 -7.730 -11.479 1.00 65.12 101 MET A C 1
ATOM 848 O O . MET A 1 101 ? 19.280 -7.341 -11.723 1.00 65.12 101 MET A O 1
ATOM 852 N N . THR A 1 102 ? 17.699 -7.889 -10.235 1.00 60.38 102 THR A N 1
ATOM 853 C CA . THR A 1 102 ? 18.620 -7.973 -9.109 1.00 60.38 102 THR A CA 1
ATOM 854 C C . THR A 1 102 ? 19.356 -9.293 -9.296 1.00 60.38 102 THR A C 1
ATOM 856 O O . THR A 1 102 ? 18.857 -10.342 -8.893 1.00 60.38 102 THR A O 1
ATOM 859 N N . HIS A 1 103 ? 20.481 -9.270 -10.015 1.00 54.09 103 HIS A N 1
ATOM 860 C CA . HIS A 1 103 ? 21.392 -10.402 -10.033 1.00 54.09 103 HIS A CA 1
ATOM 861 C C . HIS A 1 103 ? 21.706 -10.700 -8.574 1.00 54.09 103 HIS A C 1
ATOM 863 O O . HIS A 1 103 ? 22.203 -9.828 -7.858 1.00 54.09 103 HIS A O 1
ATOM 869 N N . GLY A 1 104 ? 21.310 -11.894 -8.126 1.00 49.78 104 GLY A N 1
ATOM 870 C CA . GLY A 1 104 ? 21.670 -12.395 -6.814 1.00 49.78 104 GLY A CA 1
ATOM 871 C C . GLY A 1 104 ? 23.161 -12.173 -6.653 1.00 49.78 104 GLY A C 1
ATOM 872 O O . GLY A 1 104 ? 23.955 -12.641 -7.469 1.00 49.78 104 GLY A O 1
ATOM 873 N N . ASN A 1 105 ? 23.508 -11.354 -5.668 1.00 46.72 105 ASN A N 1
ATOM 874 C CA . ASN A 1 105 ? 24.878 -11.121 -5.281 1.00 46.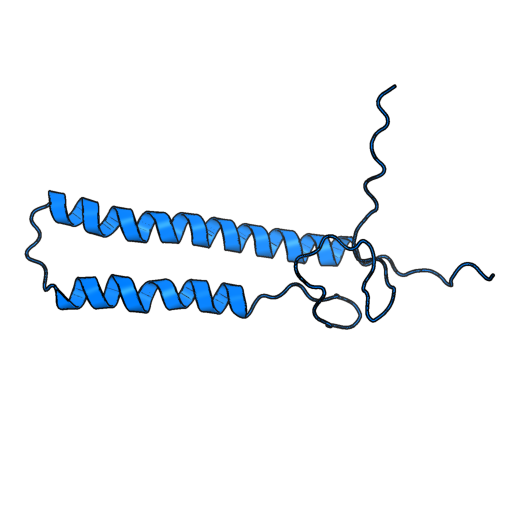72 105 ASN A CA 1
ATOM 875 C C . ASN A 1 105 ? 25.376 -12.486 -4.794 1.00 46.72 105 ASN A C 1
ATOM 877 O O . ASN A 1 105 ? 25.062 -12.896 -3.678 1.00 46.72 105 ASN A O 1
ATOM 881 N N . ASN A 1 106 ? 26.026 -13.245 -5.679 1.00 48.19 106 ASN A N 1
ATOM 882 C CA . ASN A 1 106 ? 26.762 -14.445 -5.314 1.00 48.19 106 ASN A CA 1
ATOM 883 C C . ASN A 1 106 ? 27.932 -13.958 -4.463 1.00 48.19 106 ASN A C 1
ATOM 885 O O . ASN A 1 106 ? 29.004 -13.649 -4.977 1.00 48.19 106 ASN A O 1
ATOM 889 N N . THR A 1 107 ? 27.686 -13.819 -3.165 1.00 50.50 107 THR A N 1
ATOM 890 C CA . THR A 1 107 ? 28.730 -13.757 -2.153 1.00 50.50 107 THR A CA 1
ATOM 891 C C . THR A 1 107 ? 29.466 -15.090 -2.205 1.00 50.50 107 THR A C 1
ATOM 893 O O . THR A 1 107 ? 28.949 -16.100 -1.722 1.00 50.50 107 THR A O 1
ATOM 896 N N . GLN A 1 108 ? 30.604 -15.081 -2.901 1.00 45.00 108 GLN A N 1
ATOM 897 C CA . GLN A 1 108 ? 31.702 -16.017 -2.674 1.00 45.00 108 GLN A CA 1
ATOM 898 C C . GLN A 1 108 ? 32.273 -15.817 -1.272 1.00 45.00 108 GLN A C 1
ATOM 900 O O . GLN A 1 108 ? 32.271 -14.655 -0.803 1.00 45.00 108 GLN A O 1
#

Secondary structure (DSSP, 8-state):
-PPPS-----HHHHHHHHHHHHHHHHHHHHHHHHHHHHHHHHHHTT----HHHHHHHHHTTTHHHHHHHHH---B-TTT--B--SS--SB-TTT--B-S---------

Sequence (108 aa):
MSYPAQQNDFSDEFEEQLKRFNKIKIFIAIWLIALIDIPVLMYFLDFEKNEIFLIVLFVIVPIVPFVILFMKKLRCPHCNTYVGNHTFYYCAHCGVQIRKMTHGNNTQ